Protein AF-A0A2L2Z3K3-F1 (afdb_monomer)

Secondary structure (DSSP, 8-state):
-HHHHHHHHHHHHSTT-GGGHHHHHHHHHHHHHHSPPTTTSS-HHHHHHSS----HHHHHHHHHH--S-GGGGTTTT--

Foldseek 3Di:
DVVVQLVVQLVVVCVVPVVCSVVCSVVSVVCQQQDQDPVVSGGVVCVVPVDHDDDPVNVVVVVVVPPPPPVVVVVVVPD

Nearest PDB structures (foldseek):
  3oyj-assembly1_A-2  TM=6.836E-01  e=2.292E-02  Human spumaretrovirus
  3oyi-assembly1_B  TM=6.779E-01  e=2.452E-02  Human spumaretrovirus
  3s3n-assembly1_B-2  TM=6.788E-01  e=3.005E-02  Human spumaretrovirus
  4bdy-assembl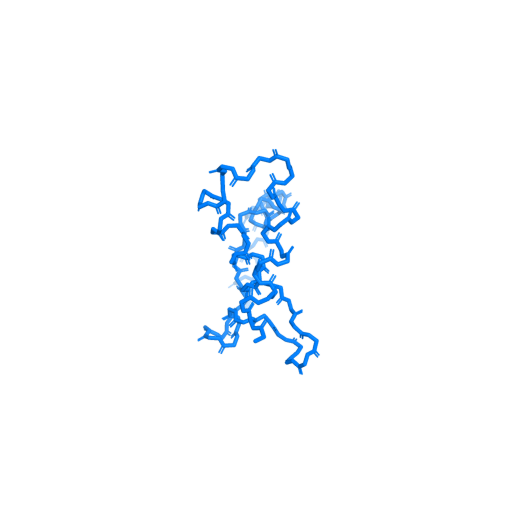y1_A  TM=6.848E-01  e=5.530E-02  Human spumaretrovirus
  3s3o-assembly1_B-2  TM=6.746E-01  e=1.089E-01  Human spumaretrovirus

Radius of gyration: 18.73 Å; Cα contacts (8 Å, |Δi|>4): 45; chains: 1; bounding box: 30×19×56 Å

Structure (mmCIF, N/CA/C/O backbone):
data_AF-A0A2L2Z3K3-F1
#
_entry.id   AF-A0A2L2Z3K3-F1
#
loop_
_atom_site.group_PDB
_atom_site.id
_atom_site.type_symbol
_atom_site.label_atom_id
_atom_site.label_alt_id
_atom_site.label_comp_id
_atom_site.label_asym_id
_atom_site.label_entity_id
_atom_site.label_seq_id
_atom_site.pdbx_PDB_ins_code
_atom_site.Cartn_x
_atom_site.Cartn_y
_atom_site.Cartn_z
_atom_site.occupancy
_atom_site.B_iso_or_equiv
_atom_site.auth_seq_id
_atom_site.auth_comp_id
_atom_site.auth_asym_id
_atom_site.auth_atom_id
_atom_site.pdbx_PDB_model_num
ATOM 1 N N . ARG A 1 1 ? 8.348 -5.280 9.816 1.00 80.19 1 ARG A N 1
ATOM 2 C CA . ARG A 1 1 ? 8.252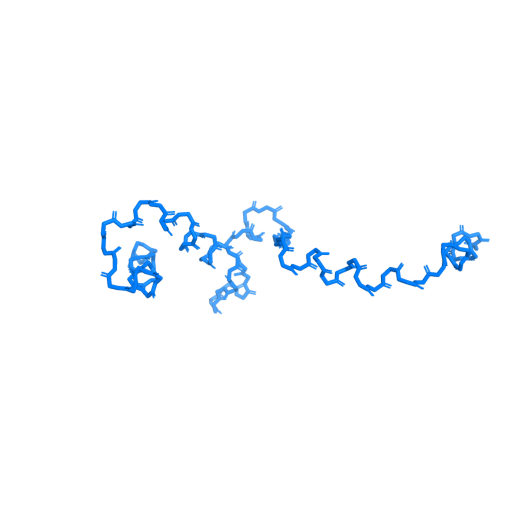 -4.006 9.051 1.00 80.19 1 ARG A CA 1
ATOM 3 C C . ARG A 1 1 ? 7.007 -3.959 8.157 1.00 80.19 1 ARG A C 1
ATOM 5 O O . ARG A 1 1 ? 6.251 -3.013 8.311 1.00 80.19 1 ARG A O 1
ATOM 12 N N . ALA A 1 2 ? 6.741 -4.966 7.312 1.00 84.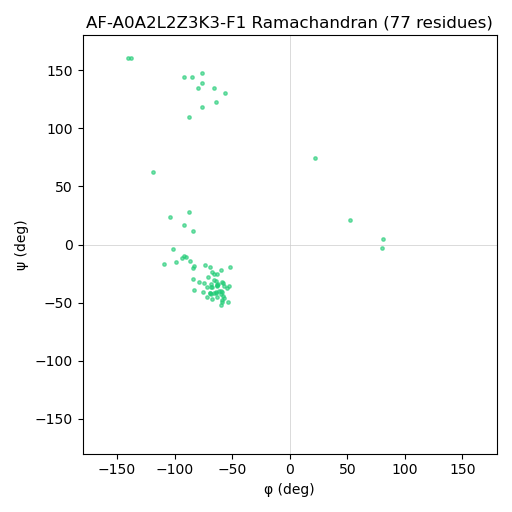62 2 ALA A N 1
ATOM 13 C CA . ALA A 1 2 ? 5.568 -4.996 6.416 1.00 84.62 2 ALA A CA 1
ATOM 14 C C . ALA A 1 2 ? 4.219 -4.778 7.132 1.00 84.62 2 ALA A C 1
ATOM 16 O O . ALA A 1 2 ? 3.478 -3.874 6.763 1.00 84.62 2 ALA A O 1
ATOM 17 N N . ASN A 1 3 ? 3.957 -5.503 8.225 1.00 92.69 3 ASN A N 1
ATOM 18 C CA . ASN A 1 3 ? 2.707 -5.360 8.989 1.00 92.69 3 ASN A CA 1
ATOM 19 C C . ASN A 1 3 ? 2.463 -3.932 9.501 1.00 92.69 3 ASN A C 1
ATOM 21 O O . ASN A 1 3 ? 1.327 -3.478 9.538 1.00 92.69 3 ASN A O 1
ATOM 25 N N . GLY A 1 4 ? 3.525 -3.194 9.843 1.00 95.31 4 GLY A N 1
ATOM 26 C CA . GLY A 1 4 ? 3.408 -1.795 10.261 1.00 95.31 4 GLY A CA 1
ATOM 27 C C . GLY A 1 4 ? 2.981 -0.868 9.120 1.00 95.31 4 GLY A C 1
ATOM 28 O O . GLY A 1 4 ? 2.186 0.042 9.334 1.00 95.31 4 GLY A O 1
ATOM 29 N N . VAL A 1 5 ? 3.452 -1.127 7.897 1.00 94.44 5 VAL A N 1
ATOM 30 C CA . VAL A 1 5 ? 3.036 -0.383 6.695 1.00 94.44 5 VAL A CA 1
ATOM 31 C C . VAL A 1 5 ? 1.582 -0.696 6.349 1.00 94.44 5 VAL A C 1
ATOM 33 O O . VAL A 1 5 ? 0.822 0.226 6.058 1.00 94.44 5 VAL A O 1
ATOM 36 N N . ILE A 1 6 ? 1.180 -1.968 6.446 1.00 93.88 6 ILE A N 1
ATOM 37 C CA . ILE A 1 6 ? -0.213 -2.398 6.253 1.00 93.88 6 ILE A CA 1
ATOM 38 C C . ILE A 1 6 ? -1.119 -1.699 7.264 1.00 93.88 6 ILE A C 1
ATOM 40 O O . ILE A 1 6 ? -2.057 -1.023 6.859 1.00 93.88 6 ILE A O 1
ATOM 44 N N . ALA A 1 7 ? -0.793 -1.759 8.556 1.00 94.00 7 ALA A N 1
ATOM 45 C CA . ALA A 1 7 ? -1.583 -1.115 9.603 1.00 94.00 7 ALA A CA 1
ATOM 46 C C . ALA A 1 7 ? -1.660 0.414 9.436 1.00 94.00 7 ALA A C 1
ATOM 48 O O . ALA A 1 7 ? -2.722 1.00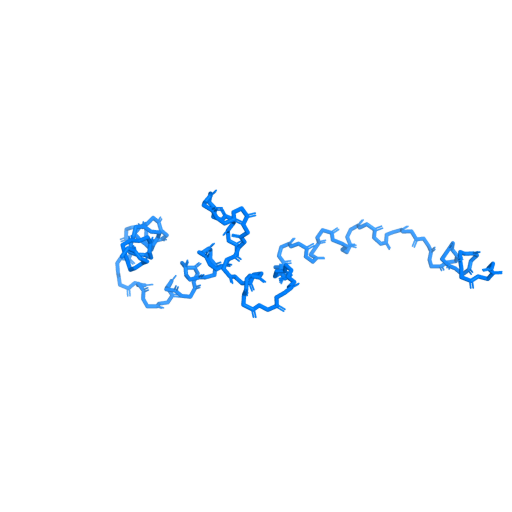4 9.633 1.00 94.00 7 ALA A O 1
ATOM 49 N N . SER A 1 8 ? -0.558 1.068 9.049 1.00 94.50 8 SER A N 1
ATOM 50 C CA . SER A 1 8 ? -0.539 2.515 8.791 1.00 94.50 8 SER A CA 1
ATOM 51 C C . SER A 1 8 ? -1.396 2.896 7.584 1.00 94.50 8 SER A C 1
ATOM 53 O O . SER A 1 8 ? -2.125 3.883 7.640 1.00 94.50 8 SER A O 1
ATOM 55 N N . THR A 1 9 ? -1.334 2.110 6.509 1.00 95.12 9 THR A N 1
ATOM 56 C CA . THR A 1 9 ? -2.133 2.330 5.295 1.00 95.12 9 THR A CA 1
ATOM 57 C C .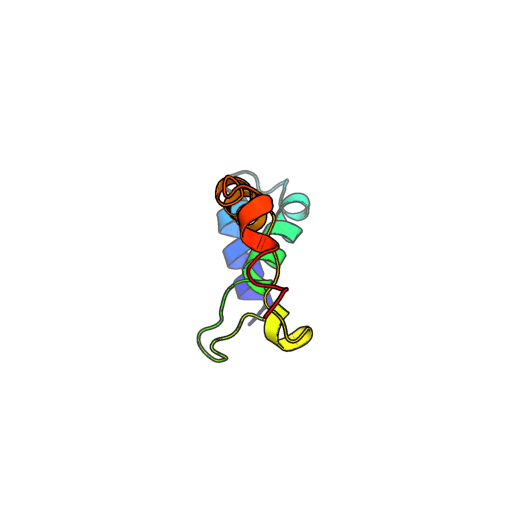 THR A 1 9 ? -3.610 2.089 5.576 1.00 95.12 9 THR A C 1
ATOM 59 O O . THR A 1 9 ? -4.439 2.936 5.265 1.00 95.1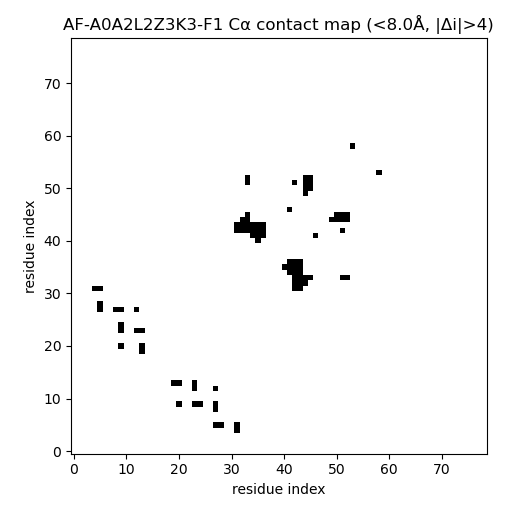2 9 THR A O 1
ATOM 62 N N . LEU A 1 10 ? -3.931 0.985 6.249 1.00 94.75 10 LEU A N 1
ATOM 63 C CA . LEU A 1 10 ? -5.292 0.622 6.622 1.00 94.75 10 LEU A CA 1
ATOM 64 C C . LEU A 1 10 ? -5.934 1.688 7.521 1.00 94.75 10 LEU A C 1
ATOM 66 O O . LEU A 1 10 ? -7.057 2.104 7.264 1.00 94.75 10 LEU A O 1
ATOM 70 N N . ARG A 1 11 ? -5.193 2.221 8.501 1.00 93.94 11 ARG A N 1
ATOM 71 C CA . ARG A 1 11 ? -5.670 3.310 9.370 1.00 93.94 11 ARG A CA 1
ATOM 72 C C . ARG A 1 11 ? -6.067 4.571 8.597 1.00 93.94 11 ARG A C 1
ATOM 74 O O . ARG A 1 11 ? -6.970 5.271 9.034 1.00 93.94 11 ARG A O 1
ATOM 81 N N . LYS A 1 12 ? -5.403 4.860 7.475 1.00 93.19 12 LYS A N 1
ATOM 82 C CA . LYS A 1 12 ? -5.743 6.007 6.617 1.00 93.19 12 LYS A CA 1
ATOM 83 C C . LYS A 1 12 ? -7.014 5.771 5.803 1.00 93.19 12 LYS A C 1
ATOM 85 O O . LYS A 1 12 ? -7.719 6.726 5.526 1.00 93.19 12 LYS A O 1
ATOM 90 N N . ILE A 1 13 ? -7.276 4.528 5.399 1.00 93.44 13 ILE A N 1
ATOM 91 C CA . ILE A 1 13 ? -8.418 4.173 4.539 1.00 93.44 13 ILE A CA 1
ATOM 92 C C . ILE A 1 13 ? -9.695 3.968 5.368 1.00 93.44 13 ILE A C 1
ATOM 94 O O . ILE A 1 13 ? -10.789 4.212 4.879 1.00 93.44 13 ILE A O 1
ATOM 98 N N . ILE A 1 14 ? -9.552 3.535 6.621 1.00 93.88 14 ILE A N 1
ATOM 99 C CA . ILE A 1 14 ? -10.658 3.260 7.548 1.00 93.88 14 ILE A CA 1
ATOM 100 C C . ILE A 1 14 ? -11.437 4.518 7.975 1.00 93.88 14 ILE A C 1
ATOM 102 O O . ILE A 1 14 ? -12.579 4.372 8.382 1.00 93.88 14 ILE A O 1
ATOM 106 N N . ASP A 1 15 ? -10.834 5.711 7.917 1.00 86.12 15 ASP A N 1
ATOM 107 C CA . ASP A 1 15 ? -11.431 7.038 8.187 1.00 86.12 15 ASP A CA 1
ATOM 108 C C . ASP A 1 15 ? -12.709 7.057 9.060 1.00 86.12 15 ASP A C 1
ATOM 110 O O . ASP A 1 15 ? -13.825 7.217 8.578 1.00 86.12 15 ASP A O 1
ATOM 114 N N . GLY A 1 16 ? -12.556 6.842 10.371 1.00 85.31 16 GLY A N 1
ATOM 115 C CA . GLY A 1 16 ? -13.672 6.916 11.327 1.00 85.31 16 GLY A CA 1
ATOM 116 C C . GLY A 1 16 ? -14.589 5.686 11.396 1.00 85.31 16 GLY A C 1
ATOM 117 O O . GLY A 1 16 ? -15.451 5.648 12.270 1.00 85.31 16 GLY A O 1
ATOM 118 N N . HIS A 1 17 ? -14.359 4.667 10.563 1.00 90.06 17 HIS A N 1
ATOM 119 C CA . HIS A 1 17 ? -15.147 3.428 10.472 1.00 90.06 17 HIS A CA 1
ATOM 120 C C . HIS A 1 17 ? -14.321 2.168 10.796 1.00 90.06 17 HIS A C 1
ATOM 122 O O . HIS A 1 17 ? -14.103 1.317 9.922 1.00 90.06 17 HIS A O 1
ATOM 128 N N . PRO A 1 18 ? -13.788 2.031 12.030 1.00 89.88 18 PRO A N 1
ATOM 129 C CA . PRO A 1 18 ? -12.907 0.923 12.409 1.00 89.88 18 PRO A CA 1
ATOM 130 C C . PRO A 1 18 ? -13.551 -0.457 12.266 1.00 89.88 18 PRO A C 1
ATOM 132 O O . PRO A 1 18 ? -12.825 -1.439 12.143 1.00 89.88 18 PRO A O 1
ATOM 135 N N . GLU A 1 19 ? -14.878 -0.545 12.262 1.00 95.00 19 GLU A N 1
ATOM 136 C CA . GLU A 1 19 ? -15.637 -1.775 12.050 1.00 95.00 19 GLU A CA 1
ATOM 137 C C . GLU A 1 19 ? -15.427 -2.389 10.661 1.00 95.00 19 GLU A C 1
ATOM 139 O O . GLU A 1 19 ? -15.537 -3.600 10.535 1.00 95.00 19 GLU A O 1
ATOM 144 N N . LYS A 1 20 ? -15.056 -1.588 9.652 1.00 94.81 20 LYS A N 1
ATOM 145 C CA . LYS A 1 20 ? -14.871 -2.028 8.255 1.00 94.81 20 LYS A CA 1
ATOM 146 C C . LYS A 1 20 ? -13.440 -2.459 7.934 1.00 94.81 20 LYS A C 1
ATOM 148 O O . LYS A 1 20 ? -13.016 -2.453 6.776 1.00 94.81 20 LYS A O 1
ATOM 153 N N . TRP A 1 21 ? -12.626 -2.729 8.953 1.00 94.50 21 TRP A N 1
ATOM 154 C CA . TRP A 1 21 ? -11.193 -2.964 8.772 1.00 94.50 21 TRP A CA 1
ATOM 155 C C . TRP A 1 21 ? -10.891 -4.188 7.903 1.00 94.50 21 TRP A C 1
ATOM 157 O O . TRP A 1 21 ? -9.907 -4.183 7.163 1.00 94.50 21 TRP A O 1
ATOM 167 N N . ASP A 1 22 ? -11.718 -5.221 7.994 1.00 95.56 22 ASP A N 1
ATOM 168 C CA . ASP A 1 22 ? -11.621 -6.474 7.254 1.00 95.56 22 ASP A CA 1
ATOM 169 C C . ASP A 1 22 ? -12.069 -6.293 5.800 1.00 95.56 22 ASP A C 1
ATOM 171 O O . ASP A 1 22 ? -11.379 -6.751 4.887 1.00 95.56 22 ASP A O 1
ATOM 175 N N . GLU A 1 23 ? -13.138 -5.528 5.575 1.00 95.94 23 GLU A N 1
ATOM 176 C CA . GLU A 1 23 ? -13.601 -5.139 4.237 1.00 95.94 23 GLU A CA 1
ATOM 177 C C . GLU A 1 23 ? -12.566 -4.283 3.488 1.00 95.94 23 GLU A C 1
ATOM 179 O O . GLU A 1 23 ? -12.399 -4.403 2.272 1.00 95.94 23 GLU A O 1
ATOM 184 N N . LEU A 1 24 ? -11.842 -3.419 4.209 1.00 95.19 24 LEU A N 1
ATOM 185 C CA . LEU A 1 24 ? -10.862 -2.487 3.639 1.00 95.19 24 LEU A CA 1
ATOM 186 C C . LEU A 1 24 ? -9.431 -3.046 3.596 1.00 95.19 24 LEU A C 1
ATOM 188 O O . LEU A 1 24 ? -8.555 -2.460 2.947 1.00 95.19 24 LEU A O 1
ATOM 192 N N . LEU A 1 25 ? -9.171 -4.188 4.236 1.00 95.31 25 LEU A N 1
ATOM 193 C CA . LEU A 1 25 ? -7.859 -4.837 4.228 1.00 95.31 25 LEU A CA 1
ATOM 194 C C . LEU A 1 25 ? -7.357 -5.174 2.807 1.00 95.31 25 LEU A C 1
ATOM 196 O O . LEU A 1 25 ? -6.192 -4.868 2.518 1.00 95.31 25 LEU A O 1
ATOM 200 N N . PRO A 1 26 ? -8.179 -5.726 1.887 1.00 95.31 26 PRO A N 1
ATOM 201 C CA . PRO A 1 26 ? -7.768 -5.959 0.503 1.00 95.31 26 PRO A CA 1
ATOM 202 C C . PRO A 1 26 ? -7.303 -4.681 -0.204 1.00 95.31 26 PRO A C 1
ATOM 204 O O . PRO A 1 26 ? -6.333 -4.720 -0.960 1.00 95.31 26 PRO A O 1
ATOM 207 N N . ASN A 1 27 ? -7.919 -3.533 0.094 1.00 94.12 27 ASN A N 1
ATOM 208 C CA . ASN A 1 27 ? -7.551 -2.248 -0.507 1.00 94.12 27 ASN A CA 1
ATOM 209 C C . ASN A 1 27 ? -6.167 -1.788 -0.032 1.00 94.12 27 ASN A C 1
ATOM 211 O O . ASN A 1 27 ? -5.342 -1.349 -0.838 1.00 94.12 27 ASN A O 1
ATOM 215 N N . ALA A 1 28 ? -5.876 -1.937 1.265 1.00 95.06 28 ALA A N 1
ATOM 216 C CA . ALA A 1 28 ? -4.557 -1.632 1.816 1.00 95.06 28 ALA A CA 1
ATOM 217 C C . ALA A 1 28 ? -3.468 -2.553 1.235 1.00 95.06 28 ALA A C 1
ATOM 219 O O . ALA A 1 28 ? -2.383 -2.086 0.876 1.00 95.06 28 ALA A O 1
ATOM 220 N N . LEU A 1 29 ? -3.763 -3.850 1.097 1.00 95.31 29 LEU A N 1
ATOM 221 C CA . LEU A 1 29 ? -2.857 -4.816 0.470 1.00 95.31 29 LEU A CA 1
ATOM 222 C C . LEU A 1 29 ? -2.607 -4.490 -1.004 1.00 95.31 29 LEU A C 1
ATOM 224 O O . LEU A 1 29 ? -1.453 -4.491 -1.435 1.00 95.31 29 LEU A O 1
ATOM 228 N N . LEU A 1 30 ? -3.656 -4.162 -1.763 1.00 94.56 30 LEU A N 1
ATOM 229 C CA . LEU A 1 30 ? -3.540 -3.761 -3.163 1.00 94.56 30 LEU A CA 1
ATOM 230 C C . LEU A 1 30 ? -2.640 -2.530 -3.306 1.00 94.56 30 LEU A C 1
ATOM 232 O O . LEU A 1 30 ? -1.713 -2.536 -4.119 1.00 94.56 30 LEU A O 1
ATOM 236 N N . ALA A 1 31 ? -2.859 -1.499 -2.487 1.00 94.12 31 ALA A N 1
ATOM 237 C CA . ALA A 1 31 ? -2.031 -0.297 -2.492 1.00 94.12 31 ALA A CA 1
ATOM 238 C C . ALA A 1 31 ? -0.553 -0.630 -2.238 1.00 94.12 31 ALA A C 1
ATOM 240 O O . ALA A 1 31 ? 0.323 -0.171 -2.970 1.00 94.12 31 ALA A O 1
ATOM 241 N N . ILE A 1 32 ? -0.259 -1.478 -1.250 1.00 95.44 32 ILE A N 1
ATOM 242 C CA . ILE A 1 32 ? 1.120 -1.846 -0.902 1.00 95.44 32 ILE A CA 1
ATOM 243 C C . ILE A 1 32 ? 1.775 -2.711 -1.983 1.00 95.44 32 ILE A C 1
ATOM 245 O O . ILE A 1 32 ? 2.937 -2.477 -2.316 1.00 95.44 32 ILE A O 1
ATOM 249 N N . ASN A 1 33 ? 1.052 -3.678 -2.548 1.00 95.88 33 ASN A N 1
ATOM 250 C CA . ASN A 1 33 ? 1.591 -4.589 -3.559 1.00 95.88 33 ASN A CA 1
ATOM 251 C C . ASN A 1 33 ? 1.847 -3.906 -4.903 1.00 95.88 33 ASN A C 1
ATOM 253 O O . ASN A 1 33 ? 2.741 -4.331 -5.632 1.00 95.88 33 ASN A O 1
ATOM 257 N N . THR A 1 34 ? 1.100 -2.851 -5.224 1.00 95.44 34 THR A N 1
ATOM 258 C CA . THR A 1 34 ? 1.216 -2.140 -6.507 1.00 95.44 34 THR A CA 1
ATOM 259 C C . THR A 1 34 ? 2.062 -0.868 -6.431 1.00 95.44 34 THR A C 1
ATOM 261 O O . THR A 1 34 ? 2.530 -0.379 -7.457 1.00 95.44 34 THR A O 1
ATOM 264 N N . THR A 1 35 ? 2.348 -0.351 -5.232 1.00 94.25 35 THR A N 1
ATOM 265 C CA . THR A 1 35 ? 3.185 0.846 -5.063 1.00 94.25 35 THR A CA 1
ATOM 266 C C . THR A 1 35 ? 4.676 0.527 -5.170 1.00 94.25 35 THR A C 1
ATOM 268 O O . THR A 1 35 ? 5.188 -0.405 -4.546 1.00 94.25 35 THR A O 1
ATOM 271 N N . ARG A 1 36 ? 5.410 1.356 -5.920 1.00 94.69 36 ARG A N 1
ATOM 272 C CA . ARG A 1 36 ? 6.871 1.271 -6.054 1.00 94.69 36 ARG A CA 1
ATOM 273 C C . ARG A 1 36 ? 7.562 1.541 -4.715 1.00 94.69 36 ARG A C 1
ATOM 275 O O . ARG A 1 36 ? 7.413 2.620 -4.145 1.00 94.69 36 ARG A O 1
ATOM 282 N N . GLN A 1 37 ? 8.373 0.598 -4.237 1.00 93.94 37 GLN A N 1
ATOM 283 C CA . GLN A 1 37 ? 9.158 0.789 -3.016 1.00 93.94 37 GLN A CA 1
ATOM 284 C C . GLN A 1 37 ? 10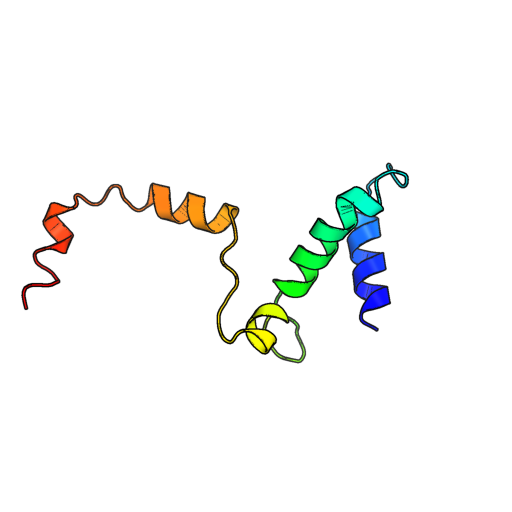.484 1.499 -3.300 1.00 93.94 37 GLN A C 1
ATOM 286 O O . GLN A 1 37 ? 11.121 1.274 -4.326 1.00 93.94 37 GLN A O 1
ATOM 291 N N . ASN A 1 38 ? 10.933 2.349 -2.372 1.00 93.69 38 ASN A N 1
ATOM 292 C CA . ASN A 1 38 ? 12.132 3.163 -2.582 1.00 93.69 38 ASN A CA 1
ATOM 293 C C . ASN A 1 38 ? 13.433 2.338 -2.630 1.00 93.69 38 ASN A C 1
ATOM 295 O O . ASN A 1 38 ? 14.346 2.694 -3.369 1.00 93.69 38 ASN A O 1
ATOM 299 N N . SER A 1 39 ? 13.516 1.249 -1.860 1.00 93.50 39 SER A N 1
ATOM 300 C CA . SER A 1 39 ? 14.699 0.381 -1.780 1.00 93.50 39 SER A CA 1
ATOM 301 C C . SER A 1 39 ? 14.906 -0.451 -3.043 1.00 93.50 39 SER A C 1
ATOM 303 O O . SER A 1 39 ? 16.017 -0.530 -3.551 1.00 93.50 39 SER A O 1
ATOM 305 N N . THR A 1 40 ? 13.840 -1.059 -3.561 1.00 93.88 40 THR A N 1
ATOM 306 C CA . THR A 1 40 ? 13.891 -1.939 -4.740 1.00 93.88 40 THR A CA 1
ATOM 307 C C . THR A 1 40 ? 13.601 -1.200 -6.038 1.00 93.88 40 THR A C 1
ATOM 309 O O . THR A 1 40 ? 13.756 -1.761 -7.120 1.00 93.88 40 THR A O 1
ATOM 312 N N . LYS A 1 41 ? 13.122 0.047 -5.940 1.00 95.38 41 LYS A N 1
ATOM 313 C CA . LYS A 1 41 ? 12.608 0.847 -7.054 1.00 95.38 41 LYS A CA 1
ATOM 314 C C . LYS A 1 41 ? 11.547 0.109 -7.868 1.00 95.38 41 LYS A C 1
ATOM 316 O O . LYS A 1 41 ? 11.315 0.502 -9.001 1.00 95.38 41 LYS A O 1
ATOM 321 N N . ARG A 1 42 ? 10.880 -0.917 -7.330 1.00 95.56 42 ARG A N 1
ATOM 322 C CA . ARG A 1 42 ? 9.842 -1.724 -8.001 1.00 95.56 42 ARG A CA 1
ATOM 323 C C . ARG A 1 42 ? 8.685 -2.000 -7.040 1.00 95.56 42 ARG A C 1
ATOM 325 O O . ARG A 1 42 ? 8.842 -1.844 -5.827 1.00 95.56 42 ARG A O 1
ATOM 332 N N . SER A 1 43 ? 7.518 -2.350 -7.573 1.00 96.19 43 SER A N 1
ATOM 333 C CA . SER A 1 43 ? 6.383 -2.794 -6.758 1.00 96.19 43 SER A CA 1
ATOM 334 C C . SER A 1 43 ? 6.609 -4.238 -6.275 1.00 96.19 43 SER A C 1
ATOM 336 O O . SER A 1 43 ? 7.249 -5.017 -6.988 1.00 96.19 43 SER A O 1
ATOM 338 N N . PRO A 1 44 ? 6.128 -4.634 -5.081 1.00 96.31 44 PRO A N 1
ATOM 339 C CA . PRO A 1 44 ? 6.187 -6.031 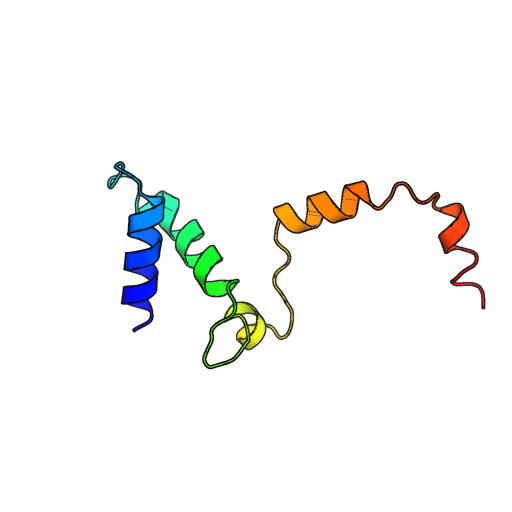-4.649 1.00 96.31 44 PRO A CA 1
ATOM 340 C C . PRO A 1 44 ? 5.549 -7.000 -5.652 1.00 96.31 44 PRO A C 1
ATOM 342 O O . PRO A 1 44 ? 6.100 -8.071 -5.890 1.00 96.31 44 PRO A O 1
ATOM 345 N N . PHE A 1 45 ? 4.446 -6.599 -6.294 1.00 97.00 45 PHE A N 1
ATOM 346 C CA . PHE A 1 45 ? 3.810 -7.368 -7.365 1.00 97.00 45 PHE A CA 1
ATOM 347 C C . PHE A 1 45 ? 4.774 -7.616 -8.531 1.00 97.00 45 PHE A C 1
ATOM 349 O O . PHE A 1 45 ? 4.947 -8.760 -8.946 1.00 97.00 45 PHE A O 1
ATOM 356 N N . TYR A 1 46 ? 5.453 -6.571 -9.016 1.00 97.06 46 TYR A N 1
ATOM 357 C CA . TYR A 1 46 ? 6.432 -6.703 -10.096 1.00 97.06 46 TYR A CA 1
ATOM 358 C C . TYR A 1 46 ? 7.564 -7.661 -9.722 1.00 97.06 46 TYR A C 1
ATOM 360 O O . TYR A 1 46 ? 7.991 -8.465 -10.542 1.00 97.06 46 TYR A O 1
ATOM 368 N N . LEU A 1 47 ? 8.051 -7.599 -8.481 1.00 96.94 47 LEU A N 1
ATOM 369 C CA . LEU A 1 47 ? 9.120 -8.488 -8.025 1.00 96.94 47 LEU A CA 1
ATOM 370 C C . LEU A 1 47 ? 8.685 -9.957 -7.968 1.00 96.94 47 LEU A C 1
ATOM 372 O O . LEU A 1 47 ? 9.522 -10.832 -8.165 1.00 96.94 47 LEU A O 1
ATOM 376 N N . LEU A 1 48 ? 7.403 -10.223 -7.705 1.00 97.12 48 LEU A N 1
ATOM 377 C CA . LEU A 1 48 ? 6.862 -11.579 -7.635 1.00 97.12 48 LEU A CA 1
ATOM 378 C C . LEU A 1 48 ? 6.494 -12.143 -9.015 1.00 97.12 48 LEU A C 1
ATOM 380 O O . LEU A 1 48 ? 6.715 -13.323 -9.269 1.00 97.12 48 LEU A O 1
ATOM 384 N N . HIS A 1 49 ? 5.929 -11.315 -9.895 1.00 96.75 49 HIS A N 1
ATOM 385 C CA . HIS A 1 49 ? 5.332 -11.766 -11.157 1.00 96.75 49 HIS A CA 1
ATOM 386 C C . HIS A 1 49 ? 6.124 -11.377 -12.412 1.00 96.75 49 HIS A C 1
ATOM 388 O O . HIS A 1 49 ? 5.891 -11.939 -13.477 1.00 96.75 49 HIS A O 1
ATOM 394 N N . GLY A 1 50 ? 7.051 -10.423 -12.316 1.00 96.00 50 GLY A N 1
ATOM 395 C CA . GLY A 1 50 ? 7.877 -9.968 -13.438 1.00 96.00 50 GLY A CA 1
ATOM 396 C C . GLY A 1 50 ? 7.210 -8.965 -14.388 1.00 96.00 50 GLY A C 1
ATOM 397 O O . GLY A 1 50 ? 7.824 -8.584 -15.381 1.00 96.00 50 GLY A O 1
ATOM 398 N N . TYR A 1 51 ? 5.987 -8.506 -14.103 1.00 94.00 51 TYR A N 1
ATOM 399 C CA . TYR A 1 51 ? 5.282 -7.478 -14.880 1.00 94.00 51 TYR A CA 1
ATOM 400 C C . TYR A 1 51 ? 4.520 -6.508 -13.965 1.00 94.00 51 TYR A C 1
ATOM 402 O O . TYR A 1 51 ? 4.281 -6.805 -12.795 1.00 94.00 51 TYR A O 1
ATOM 410 N N . GLU A 1 52 ? 4.169 -5.322 -14.473 1.00 90.75 52 GLU A N 1
ATOM 411 C CA . GLU A 1 52 ? 3.421 -4.330 -13.685 1.00 90.75 52 GLU A CA 1
ATOM 412 C C . GLU A 1 52 ? 1.931 -4.718 -13.582 1.00 90.75 52 GLU A C 1
ATOM 414 O O . GLU A 1 52 ? 1.339 -5.175 -14.567 1.00 90.75 52 GLU A O 1
ATOM 419 N N . PRO A 1 53 ? 1.303 -4.551 -12.405 1.00 89.75 53 PRO A N 1
ATOM 420 C CA . PRO A 1 53 ? -0.100 -4.898 -12.205 1.00 89.75 53 PRO A CA 1
ATOM 421 C C . PRO A 1 53 ? -0.995 -3.993 -13.057 1.00 89.75 53 PRO A C 1
ATOM 423 O O . PRO A 1 53 ? -0.820 -2.780 -13.055 1.00 89.75 53 PRO A O 1
ATOM 426 N N . ARG A 1 54 ? -1.983 -4.569 -13.750 1.00 89.50 54 ARG A N 1
ATOM 427 C CA . ARG A 1 54 ? -2.982 -3.800 -14.509 1.00 89.50 54 ARG A CA 1
ATOM 428 C C . ARG A 1 54 ? -4.137 -3.426 -13.594 1.00 89.50 54 ARG A C 1
ATOM 430 O O . ARG A 1 54 ? -4.902 -4.303 -13.188 1.00 89.50 54 ARG A O 1
ATOM 437 N N . LEU A 1 55 ? -4.268 -2.146 -13.259 1.00 87.69 55 LEU A N 1
ATOM 438 C CA . LEU A 1 55 ? -5.330 -1.693 -12.363 1.00 87.69 55 LEU A CA 1
ATOM 439 C C . LEU A 1 55 ? -6.581 -1.271 -13.147 1.00 87.69 55 LEU A C 1
ATOM 441 O O . LEU A 1 55 ? -6.453 -0.648 -14.200 1.00 87.69 55 LEU A O 1
ATOM 445 N N . PRO A 1 56 ? -7.805 -1.516 -12.634 1.00 82.25 56 PRO A N 1
ATOM 446 C CA . PRO A 1 56 ? -9.036 -1.131 -13.330 1.00 82.25 56 PRO A CA 1
ATOM 447 C C . PRO A 1 56 ? -9.085 0.346 -13.746 1.00 82.25 56 PRO A C 1
ATOM 449 O O . PRO A 1 56 ? -9.578 0.668 -14.822 1.00 82.25 56 PRO A O 1
ATOM 452 N N . ARG A 1 57 ? -8.524 1.255 -12.936 1.00 76.94 57 ARG A N 1
ATOM 453 C CA . ARG A 1 57 ? -8.437 2.687 -13.279 1.00 76.94 57 ARG A CA 1
ATOM 454 C C . ARG A 1 57 ? -7.557 2.966 -14.507 1.00 76.94 57 ARG A C 1
ATOM 456 O O . ARG A 1 57 ? -7.805 3.924 -15.221 1.00 76.94 57 ARG A O 1
ATOM 463 N N . GLU A 1 58 ? -6.528 2.152 -14.735 1.00 73.69 58 GLU A N 1
ATOM 464 C CA . GLU A 1 58 ? -5.586 2.308 -15.851 1.00 73.69 58 GLU A CA 1
ATOM 465 C C . GLU A 1 58 ? -6.197 1.771 -17.148 1.00 73.69 58 GLU A C 1
ATOM 467 O O . GLU A 1 58 ? -5.968 2.328 -18.217 1.00 73.69 58 GLU A O 1
ATOM 472 N N . LEU A 1 59 ? -7.041 0.739 -17.046 1.00 71.88 59 LEU A N 1
ATOM 473 C CA . LEU A 1 59 ? -7.768 0.177 -18.185 1.00 71.88 59 LEU A CA 1
ATOM 474 C C . LEU A 1 59 ? -8.813 1.144 -18.755 1.00 71.88 59 LEU A C 1
ATOM 476 O O . LEU A 1 59 ? -8.959 1.224 -19.970 1.00 71.88 59 LEU A O 1
ATOM 480 N N . HIS A 1 60 ? -9.489 1.925 -17.906 1.00 61.12 60 HIS A N 1
ATOM 481 C CA . HIS A 1 60 ? -10.428 2.945 -18.386 1.00 61.12 60 HIS A CA 1
ATOM 482 C C . HIS A 1 60 ? -9.723 4.034 -19.208 1.00 61.12 60 HIS A C 1
ATOM 484 O O . HIS A 1 60 ? -10.276 4.497 -20.197 1.00 61.12 60 HIS A O 1
ATOM 490 N N . ILE A 1 61 ? -8.484 4.407 -18.865 1.00 58.62 61 ILE A N 1
ATOM 491 C CA . ILE A 1 61 ? -7.711 5.395 -19.639 1.00 58.62 61 ILE A CA 1
ATOM 492 C C . ILE A 1 61 ? -7.412 4.869 -21.050 1.00 58.62 61 ILE A C 1
ATOM 494 O O . ILE A 1 61 ? -7.545 5.615 -22.014 1.00 58.62 61 ILE A O 1
ATOM 498 N N . ALA A 1 62 ? -7.073 3.583 -21.187 1.00 58.56 62 ALA A N 1
ATOM 499 C CA . ALA A 1 62 ? -6.818 2.973 -22.492 1.00 58.56 62 ALA A CA 1
ATOM 500 C C . ALA A 1 62 ? -8.065 2.970 -23.396 1.00 58.56 62 ALA A C 1
ATOM 502 O O . ALA A 1 62 ? -7.933 3.189 -24.595 1.00 58.56 62 ALA A O 1
ATOM 503 N N . SER A 1 63 ? -9.268 2.803 -22.831 1.00 58.88 63 SER A N 1
ATOM 504 C CA . SER A 1 63 ? -10.512 2.829 -23.618 1.00 58.88 63 SER A CA 1
ATOM 505 C C . SER A 1 63 ? -10.880 4.203 -24.193 1.00 58.88 63 SER A C 1
ATOM 507 O O . SER A 1 63 ? -11.643 4.258 -25.145 1.00 58.88 63 SER A O 1
ATOM 509 N N . PHE A 1 64 ? -10.334 5.304 -23.660 1.00 59.06 64 PHE A N 1
ATOM 510 C CA . PHE A 1 64 ? -10.538 6.646 -24.230 1.00 59.06 64 PHE A CA 1
ATOM 511 C C . PHE A 1 64 ? -9.529 6.997 -25.333 1.00 59.06 64 PHE A C 1
ATOM 513 O O . PHE A 1 64 ? -9.715 7.985 -26.034 1.00 59.06 64 PHE A O 1
ATOM 520 N N . ILE A 1 65 ? -8.443 6.230 -25.465 1.00 59.34 65 ILE A N 1
ATOM 521 C CA . ILE A 1 65 ? -7.411 6.451 -26.493 1.00 59.34 65 ILE A CA 1
ATOM 522 C C . ILE A 1 65 ? -7.745 5.661 -27.779 1.00 59.34 65 ILE A C 1
ATOM 524 O O . ILE A 1 65 ? -7.173 5.924 -28.833 1.00 59.34 65 ILE A O 1
ATOM 528 N N . ASP A 1 66 ? -8.725 4.755 -27.722 1.00 57.94 66 ASP A N 1
ATOM 529 C CA . ASP A 1 66 ? -9.142 3.880 -28.828 1.00 57.94 66 ASP A CA 1
ATOM 530 C C . ASP A 1 66 ? -10.210 4.504 -29.755 1.00 57.94 66 ASP A C 1
ATOM 532 O O . ASP A 1 66 ? -10.986 3.797 -30.387 1.00 57.94 66 ASP A O 1
ATOM 536 N N . ASP A 1 67 ? -10.244 5.838 -29.865 1.00 58.69 67 ASP A N 1
ATOM 537 C CA . ASP A 1 67 ? -10.951 6.537 -30.957 1.00 58.69 67 ASP A CA 1
ATOM 538 C C . ASP A 1 67 ? -10.075 6.649 -32.223 1.00 58.69 67 ASP A C 1
ATOM 540 O O . ASP A 1 67 ? -10.405 7.372 -33.165 1.00 58.69 67 ASP A O 1
ATOM 544 N N . THR A 1 68 ? -8.944 5.934 -32.276 1.00 59.16 68 THR A N 1
ATOM 545 C CA . THR A 1 68 ? -8.221 5.746 -33.539 1.00 59.16 68 THR A CA 1
ATOM 546 C C . THR A 1 68 ? -8.971 4.705 -34.374 1.00 59.16 68 THR A C 1
ATOM 548 O O . THR A 1 68 ? -9.142 3.571 -33.923 1.00 59.16 68 THR A O 1
ATOM 551 N N . PRO A 1 69 ? -9.473 5.059 -35.573 1.00 59.50 69 PRO A N 1
ATOM 552 C CA . PRO A 1 69 ? -10.192 4.118 -36.415 1.00 59.50 69 PRO A CA 1
ATOM 553 C C . PRO A 1 69 ? -9.321 2.895 -36.692 1.00 59.50 69 PRO A C 1
ATOM 555 O O . PRO A 1 69 ? -8.176 3.006 -37.120 1.00 59.50 69 PRO A O 1
ATOM 558 N N . ARG A 1 70 ? -9.896 1.709 -36.483 1.00 58.31 70 ARG A N 1
ATOM 559 C CA . ARG A 1 70 ? -9.254 0.398 -36.675 1.00 58.31 70 ARG A CA 1
ATOM 560 C C . ARG A 1 70 ? -8.592 0.209 -38.053 1.00 58.31 70 ARG A C 1
ATOM 562 O O . ARG A 1 70 ? -7.752 -0.674 -38.198 1.00 58.31 70 ARG A O 1
ATOM 569 N N . GLU A 1 71 ? -8.981 1.019 -39.035 1.00 59.56 71 GLU A N 1
ATOM 570 C CA . GLU A 1 71 ? -8.420 1.076 -40.388 1.00 59.56 71 GLU A CA 1
ATOM 571 C C . GLU A 1 71 ? -6.914 1.419 -40.369 1.00 59.56 71 GLU A C 1
ATOM 573 O O . GLU A 1 71 ? -6.138 0.754 -41.050 1.00 59.56 71 GLU A O 1
ATOM 578 N N . ASP A 1 72 ? -6.466 2.336 -39.500 1.00 60.03 72 ASP A N 1
ATOM 579 C CA . ASP A 1 72 ? -5.071 2.818 -39.472 1.00 60.03 72 ASP A CA 1
ATOM 580 C C . ASP A 1 72 ? -4.078 1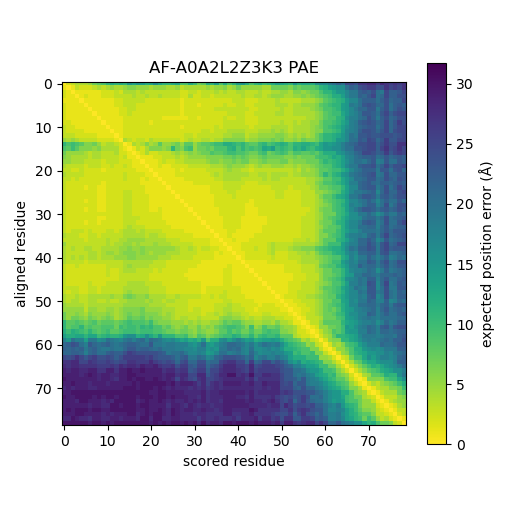.785 -38.891 1.00 60.03 72 ASP A C 1
ATOM 582 O O . ASP A 1 72 ? -2.863 1.879 -39.077 1.00 60.03 72 ASP A O 1
ATOM 586 N N . LEU A 1 73 ? -4.577 0.770 -38.173 1.00 58.59 73 LEU A N 1
ATOM 587 C CA . LEU A 1 73 ? -3.751 -0.278 -37.557 1.00 58.59 73 LEU A CA 1
ATOM 588 C C . LEU A 1 73 ? -3.405 -1.419 -38.522 1.00 58.59 73 LEU A C 1
ATOM 590 O O . LEU A 1 73 ? -2.451 -2.160 -38.269 1.00 58.59 73 LEU A O 1
ATOM 594 N N . LEU A 1 74 ? -4.163 -1.577 -39.612 1.00 61.31 74 LEU A N 1
ATOM 595 C CA . LEU A 1 74 ? -3.879 -2.585 -40.636 1.00 61.31 74 LEU A CA 1
ATOM 596 C C . LEU A 1 74 ? -2.643 -2.201 -41.456 1.00 61.31 74 LEU A C 1
ATOM 598 O O . LEU A 1 74 ? -1.814 -3.070 -41.719 1.00 61.31 74 LEU A O 1
ATOM 602 N N . ASP A 1 75 ? -2.452 -0.908 -41.727 1.00 59.56 75 ASP A N 1
ATOM 603 C CA . ASP A 1 75 ? -1.302 -0.391 -42.478 1.00 59.56 75 ASP A CA 1
ATOM 604 C C . ASP A 1 75 ? 0.040 -0.575 -41.742 1.00 59.56 75 ASP A C 1
ATOM 606 O O . ASP A 1 75 ? 1.091 -0.690 -42.375 1.00 59.56 75 ASP A O 1
ATOM 610 N N . LEU A 1 76 ? 0.025 -0.659 -40.405 1.00 58.75 76 LEU A N 1
ATOM 611 C CA . LEU A 1 76 ? 1.232 -0.834 -39.586 1.00 58.75 76 LEU A CA 1
ATOM 612 C C . LEU A 1 76 ? 1.687 -2.301 -39.464 1.00 58.75 76 LEU A C 1
ATOM 614 O O . LEU A 1 76 ? 2.826 -2.561 -39.079 1.00 58.75 76 LEU A O 1
ATOM 618 N N . LEU A 1 77 ? 0.799 -3.260 -39.750 1.00 57.78 77 LEU A N 1
ATOM 619 C CA . LEU A 1 77 ? 1.070 -4.704 -39.664 1.00 57.78 77 LEU A CA 1
ATOM 620 C C . LEU A 1 77 ? 1.347 -5.344 -41.032 1.00 57.78 77 LEU A C 1
ATOM 622 O O . LEU A 1 77 ? 1.676 -6.529 -41.093 1.00 57.78 77 LEU A O 1
ATOM 626 N N . THR A 1 78 ? 1.229 -4.577 -42.117 1.00 58.09 78 THR A N 1
ATOM 627 C CA . THR A 1 78 ? 1.493 -5.019 -43.495 1.00 58.09 78 THR A CA 1
ATOM 628 C C . THR A 1 78 ? 2.825 -4.521 -44.068 1.00 58.09 78 THR A C 1
ATOM 630 O O . THR A 1 78 ? 2.961 -4.468 -45.291 1.00 58.09 78 THR A O 1
ATOM 633 N N . LEU A 1 79 ? 3.813 -4.186 -43.226 1.00 50.69 79 LEU A N 1
ATOM 634 C CA . LEU A 1 79 ? 5.189 -3.898 -43.663 1.00 50.69 79 LEU A CA 1
ATOM 635 C C . LEU A 1 79 ? 6.179 -4.995 -43.251 1.00 50.69 79 LEU A C 1
ATOM 637 O O . LEU A 1 79 ? 6.238 -5.313 -42.042 1.00 50.69 79 LEU A O 1
#

InterPro domains:
  IPR012337 Ribonuclease H-like superfamily [SSF53098] (1-58)
  IPR036397 Ribonuclease H superfamily [G3DSA:3.30.420.10] (1-75)

Organism: Parasteatoda tepidariorum (NCBI:txid114398)

Solvent-accessible surface area (backbone atoms only — not comparable to full-atom values): 4910 Å² total; per-residue (Å²): 112,68,68,59,53,45,52,57,46,34,60,66,73,35,70,96,40,75,88,46,49,74,79,44,41,62,56,32,52,51,53,57,33,66,40,68,36,85,90,76,69,42,20,58,43,28,75,74,71,75,47,82,83,87,48,75,76,58,53,56,57,55,66,71,66,63,78,60,62,74,71,68,58,55,69,72,71,74,116

Mean predicted aligned error: 10.52 Å

Sequence (79 aa):
RANGVIASTLRKIIDGHPEKWDELLPNALLAINTTRQNSTKRSPFYLLHGYEPRLPRELHIASFIDDTPREDLLDLLTL

pLDDT: mean 83.86, std 15.46, range [50.69, 97.12]